Protein AF-A0A1W2BD93-F1 (afdb_monomer)

Structure (mmCIF, N/CA/C/O backbone):
data_AF-A0A1W2BD93-F1
#
_entry.id   AF-A0A1W2BD93-F1
#
loop_
_atom_site.group_PDB
_atom_site.id
_atom_site.type_symbol
_atom_site.label_atom_id
_atom_site.label_alt_id
_atom_site.label_comp_id
_atom_site.label_asym_id
_atom_site.label_entity_id
_atom_site.label_seq_id
_atom_site.pdbx_PDB_ins_code
_atom_site.Cartn_x
_atom_site.Cartn_y
_atom_site.Cartn_z
_atom_site.occupancy
_atom_site.B_iso_or_equiv
_atom_site.auth_seq_id
_atom_site.auth_comp_id
_atom_site.auth_asym_id
_atom_site.auth_atom_id
_atom_site.pdbx_PDB_model_num
ATOM 1 N N . ARG A 1 1 ? 16.466 -0.523 -10.581 1.00 71.81 1 ARG A N 1
ATOM 2 C CA . ARG A 1 1 ? 17.164 -1.780 -10.211 1.00 71.81 1 ARG A CA 1
ATOM 3 C C . ARG A 1 1 ? 16.528 -2.352 -8.944 1.00 71.81 1 ARG A C 1
ATOM 5 O O . ARG A 1 1 ? 16.145 -1.561 -8.094 1.00 71.81 1 ARG A O 1
ATOM 12 N N . ILE A 1 2 ? 16.358 -3.674 -8.842 1.00 77.56 2 ILE A N 1
ATOM 13 C CA . ILE A 1 2 ? 15.807 -4.332 -7.642 1.00 77.56 2 ILE A CA 1
ATOM 14 C C . ILE A 1 2 ? 16.959 -4.586 -6.668 1.00 77.56 2 ILE A C 1
ATOM 16 O O . ILE A 1 2 ? 18.008 -5.074 -7.083 1.00 77.56 2 ILE A O 1
ATOM 20 N N . SER A 1 3 ? 16.786 -4.218 -5.399 1.00 79.50 3 SER A N 1
ATOM 21 C CA . SER A 1 3 ? 17.788 -4.483 -4.364 1.00 79.50 3 SER A CA 1
ATOM 22 C C . SER A 1 3 ? 17.745 -5.954 -3.944 1.00 79.50 3 SER A C 1
ATOM 24 O O . SER A 1 3 ? 16.662 -6.507 -3.773 1.00 79.50 3 SER A O 1
ATOM 26 N N . LYS A 1 4 ? 18.914 -6.573 -3.733 1.00 81.12 4 LYS A N 1
ATOM 27 C CA . LYS A 1 4 ? 19.025 -7.916 -3.133 1.00 81.12 4 LYS A CA 1
ATOM 28 C C . LYS A 1 4 ? 18.897 -7.892 -1.600 1.00 81.12 4 LYS A C 1
ATOM 30 O O . LYS A 1 4 ? 18.843 -8.946 -0.980 1.00 81.12 4 LYS A O 1
ATOM 35 N N . LYS A 1 5 ? 18.848 -6.701 -0.989 1.00 82.62 5 LYS A N 1
ATOM 36 C CA . LYS A 1 5 ? 18.744 -6.529 0.467 1.00 82.62 5 LYS A CA 1
ATOM 37 C C . LYS A 1 5 ? 17.333 -6.873 0.979 1.00 82.62 5 LYS A C 1
ATOM 39 O O . LYS A 1 5 ? 16.338 -6.589 0.311 1.00 82.62 5 LYS A O 1
ATOM 44 N N . GLY A 1 6 ? 17.261 -7.438 2.186 1.00 82.12 6 GLY A N 1
ATOM 45 C CA . GLY A 1 6 ? 16.027 -7.854 2.871 1.00 82.12 6 GLY A CA 1
ATOM 46 C C . GLY A 1 6 ? 15.714 -9.349 2.726 1.00 82.12 6 GLY A C 1
ATOM 47 O O . GLY A 1 6 ? 16.293 -10.026 1.876 1.00 82.12 6 GLY A O 1
ATOM 48 N N . ASN A 1 7 ? 14.771 -9.851 3.525 1.00 89.56 7 ASN A N 1
ATOM 49 C CA . ASN A 1 7 ? 14.427 -11.275 3.585 1.00 89.56 7 ASN A CA 1
ATOM 50 C C . ASN A 1 7 ? 13.724 -11.758 2.296 1.00 89.56 7 ASN A C 1
ATOM 52 O O . ASN A 1 7 ? 12.697 -11.209 1.890 1.00 89.56 7 ASN A O 1
ATOM 56 N N . SER A 1 8 ? 14.285 -12.785 1.651 1.00 89.56 8 SER A N 1
ATOM 57 C CA . SER A 1 8 ? 13.742 -13.413 0.439 1.00 89.56 8 SER A CA 1
ATOM 58 C C . SER A 1 8 ? 12.399 -14.100 0.675 1.00 89.56 8 SER A C 1
ATOM 60 O O . SER A 1 8 ? 11.502 -13.944 -0.152 1.00 89.56 8 SER A O 1
ATOM 62 N N . HIS A 1 9 ? 12.237 -14.784 1.807 1.00 91.69 9 HIS A N 1
ATOM 63 C CA . HIS A 1 9 ? 11.017 -15.510 2.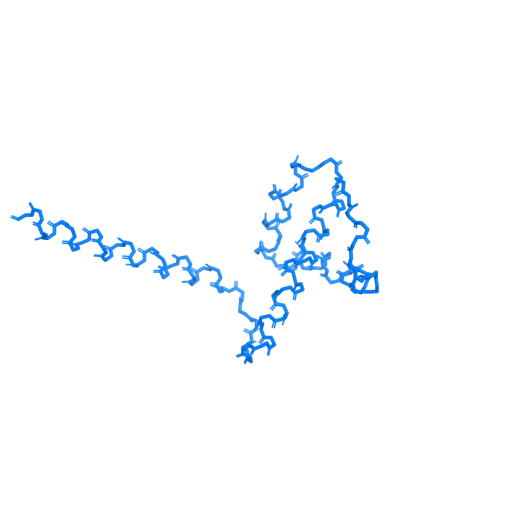161 1.00 91.69 9 HIS A CA 1
ATOM 64 C C . HIS A 1 9 ? 9.826 -14.559 2.288 1.00 91.69 9 HIS A C 1
ATOM 66 O O . HIS A 1 9 ? 8.772 -14.800 1.709 1.00 91.69 9 HIS A O 1
ATOM 72 N N . ILE A 1 10 ? 10.026 -13.411 2.943 1.00 91.19 10 ILE A N 1
ATOM 73 C CA . ILE A 1 10 ? 8.987 -12.380 3.088 1.00 91.19 10 ILE A CA 1
ATOM 74 C C . ILE A 1 10 ? 8.576 -11.822 1.718 1.00 91.19 10 ILE A C 1
ATOM 76 O O . ILE A 1 10 ? 7.389 -11.649 1.446 1.00 91.19 10 ILE A O 1
ATOM 80 N N . ARG A 1 11 ? 9.539 -11.571 0.819 1.00 90.31 11 ARG A N 1
ATOM 81 C CA . ARG A 1 11 ? 9.230 -11.091 -0.541 1.00 90.31 11 ARG A CA 1
ATOM 82 C C . ARG A 1 11 ? 8.447 -12.115 -1.362 1.00 90.31 11 ARG A C 1
ATOM 84 O O . ARG 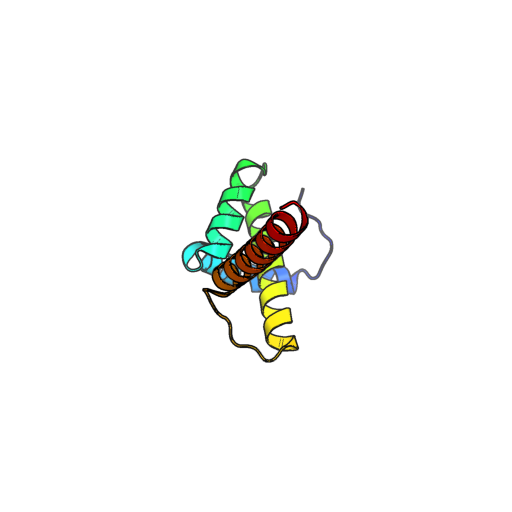A 1 11 ? 7.575 -11.708 -2.130 1.00 90.31 11 ARG A O 1
ATOM 91 N N . ALA A 1 12 ? 8.766 -13.401 -1.214 1.00 91.50 12 ALA A N 1
ATOM 92 C CA . ALA A 1 12 ? 8.050 -14.486 -1.877 1.00 91.50 12 ALA A CA 1
ATOM 93 C C . ALA A 1 12 ? 6.614 -14.596 -1.342 1.00 91.50 12 ALA A C 1
ATOM 95 O O . ALA A 1 12 ? 5.668 -14.536 -2.125 1.00 91.50 12 ALA A O 1
ATOM 96 N N . ALA A 1 13 ? 6.447 -14.626 -0.016 1.00 93.50 13 ALA A N 1
ATOM 97 C CA . ALA A 1 13 ? 5.140 -14.695 0.636 1.00 93.50 13 ALA A CA 1
ATOM 98 C C . ALA A 1 13 ? 4.230 -13.505 0.273 1.00 93.50 13 ALA A C 1
ATOM 100 O O . ALA A 1 13 ? 3.039 -13.680 0.036 1.00 93.50 13 ALA A O 1
ATOM 101 N N . LEU A 1 14 ? 4.788 -12.293 0.159 1.00 93.38 14 LEU A N 1
ATOM 102 C CA . LEU A 1 14 ? 4.036 -11.078 -0.187 1.00 93.38 14 LEU A CA 1
ATOM 103 C C . LEU A 1 14 ? 3.779 -10.894 -1.686 1.00 93.38 14 LEU A C 1
ATOM 105 O O . LEU A 1 14 ? 3.085 -9.948 -2.065 1.00 93.38 14 LEU A O 1
ATOM 109 N N . HIS A 1 15 ? 4.308 -11.754 -2.558 1.00 92.12 15 HIS A N 1
ATOM 110 C CA . HIS A 1 15 ? 4.099 -11.633 -4.000 1.00 92.12 15 HIS A CA 1
ATOM 111 C C . HIS A 1 15 ? 2.627 -11.748 -4.395 1.00 92.12 15 HIS A C 1
ATOM 113 O O . HIS A 1 15 ? 2.067 -10.780 -4.920 1.00 92.12 15 HIS A O 1
ATOM 119 N N 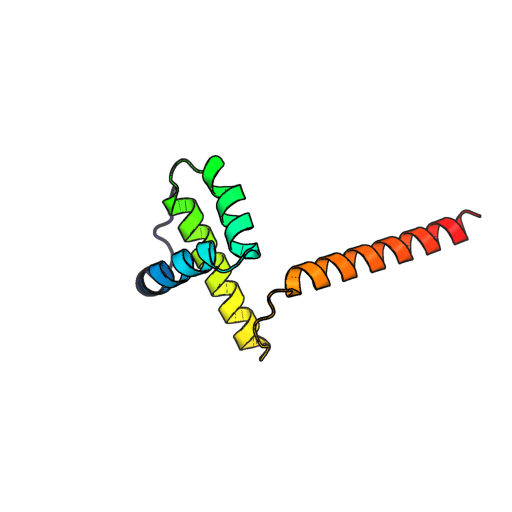. MET A 1 16 ? 1.981 -12.865 -4.064 1.00 93.25 16 MET A N 1
ATOM 120 C CA . MET A 1 16 ? 0.564 -13.076 -4.371 1.00 93.25 16 MET A CA 1
ATOM 121 C C . MET A 1 16 ? -0.353 -12.043 -3.689 1.00 93.25 16 MET A C 1
ATOM 123 O O . MET A 1 16 ? -1.131 -11.404 -4.404 1.00 93.25 16 MET A O 1
ATOM 127 N N . PRO A 1 17 ? -0.221 -11.757 -2.374 1.00 92.94 17 PRO A N 1
ATOM 128 C CA . PRO A 1 17 ? -1.012 -10.718 -1.715 1.00 92.94 17 PRO A CA 1
ATOM 129 C C . PRO A 1 17 ? -0.880 -9.352 -2.386 1.00 92.94 17 PRO A C 1
ATOM 131 O O . PRO A 1 17 ? -1.883 -8.684 -2.624 1.00 92.94 17 PRO A O 1
ATOM 134 N N . SER A 1 18 ? 0.338 -8.944 -2.766 1.00 92.44 18 SER A N 1
ATOM 135 C CA . SER A 1 18 ? 0.541 -7.653 -3.430 1.00 92.44 18 SER A CA 1
ATOM 136 C C . SER A 1 18 ? -0.188 -7.544 -4.770 1.00 92.44 18 SER A C 1
ATOM 138 O O . SER A 1 18 ? -0.753 -6.489 -5.060 1.00 92.44 18 SER A O 1
ATOM 140 N N . MET A 1 19 ? -0.236 -8.619 -5.564 1.00 92.50 19 MET A N 1
ATOM 141 C CA . MET A 1 19 ? -0.967 -8.625 -6.835 1.00 92.50 19 MET A CA 1
ATOM 142 C C . MET A 1 19 ? -2.476 -8.500 -6.613 1.00 92.50 19 MET A C 1
ATOM 144 O O . MET A 1 19 ? -3.133 -7.710 -7.294 1.00 92.50 19 MET A O 1
ATOM 148 N N . THR A 1 20 ? -3.016 -9.206 -5.620 1.00 93.81 20 THR A N 1
ATOM 149 C CA . THR A 1 20 ? -4.428 -9.094 -5.232 1.00 93.81 20 THR A CA 1
ATOM 150 C C . THR A 1 20 ? -4.756 -7.692 -4.718 1.00 93.81 20 THR A C 1
ATOM 152 O O . THR A 1 20 ? -5.742 -7.092 -5.144 1.00 93.81 20 THR A O 1
ATOM 155 N N . CYS A 1 21 ? -3.897 -7.103 -3.884 1.00 91.50 21 CYS A N 1
ATOM 156 C CA . CYS A 1 21 ? -4.083 -5.744 -3.379 1.00 91.50 21 CYS A CA 1
ATOM 157 C C . CYS A 1 21 ? -4.128 -4.694 -4.496 1.00 91.50 21 CYS A C 1
ATOM 159 O O . CYS A 1 21 ? -4.932 -3.771 -4.418 1.00 91.50 21 CYS A O 1
ATOM 161 N N . VAL A 1 22 ? -3.316 -4.824 -5.550 1.00 92.06 22 VAL A N 1
ATOM 162 C CA . VAL A 1 22 ? -3.369 -3.904 -6.705 1.00 92.06 22 VAL A CA 1
ATOM 163 C C . VAL A 1 22 ? -4.708 -3.994 -7.447 1.00 92.06 22 VAL A C 1
ATOM 165 O O . VAL A 1 22 ? -5.141 -3.011 -8.047 1.00 92.06 22 VAL A O 1
ATOM 168 N N . ARG A 1 23 ? -5.383 -5.148 -7.410 1.00 90.75 23 ARG A N 1
ATOM 169 C CA . ARG A 1 23 ? -6.692 -5.339 -8.050 1.00 90.75 23 ARG A CA 1
ATOM 170 C C . ARG A 1 23 ? -7.833 -4.809 -7.185 1.00 90.75 23 ARG A C 1
ATOM 172 O O . ARG A 1 23 ? -8.663 -4.062 -7.694 1.00 90.75 23 ARG A O 1
ATOM 179 N N . CYS A 1 24 ? -7.854 -5.180 -5.906 1.00 87.88 24 CYS A N 1
ATOM 180 C CA . CYS A 1 24 ? -8.998 -4.941 -5.024 1.00 87.88 24 CYS A CA 1
ATOM 181 C C . CYS A 1 24 ? -8.930 -3.602 -4.277 1.00 87.88 24 CYS A C 1
ATOM 183 O O . CYS A 1 24 ? -9.966 -3.036 -3.947 1.00 87.88 24 CYS A O 1
ATOM 185 N N . ASN A 1 25 ? -7.731 -3.084 -3.988 1.00 87.00 25 ASN A N 1
ATOM 186 C CA . ASN A 1 25 ? -7.565 -1.902 -3.147 1.00 87.00 25 ASN A CA 1
ATOM 187 C C . ASN A 1 25 ? -7.283 -0.645 -3.994 1.00 87.00 25 ASN A C 1
ATOM 189 O O . ASN A 1 25 ? -6.200 -0.544 -4.585 1.00 87.00 25 ASN A O 1
ATOM 193 N N . PRO A 1 26 ? -8.194 0.347 -4.029 1.00 85.94 26 PRO A N 1
ATOM 194 C CA . PRO A 1 26 ? -8.044 1.526 -4.883 1.00 85.94 26 PRO A CA 1
ATOM 195 C C . PRO A 1 26 ? -6.809 2.365 -4.523 1.00 85.94 26 PRO A C 1
ATOM 197 O O . PRO A 1 26 ? -6.121 2.865 -5.415 1.00 85.94 26 PRO A O 1
ATOM 200 N N . THR A 1 27 ? -6.454 2.447 -3.240 1.00 87.31 27 THR A N 1
ATOM 201 C CA . THR A 1 27 ? -5.296 3.209 -2.751 1.00 87.31 27 THR A CA 1
ATOM 202 C C . THR A 1 27 ? -3.978 2.608 -3.239 1.00 87.31 27 THR A C 1
AT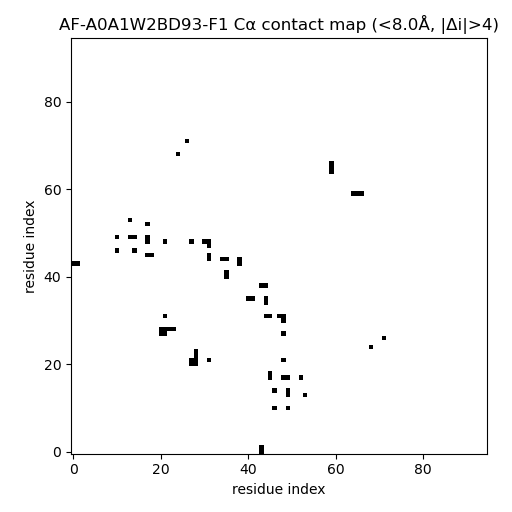OM 204 O O . THR A 1 27 ? -3.085 3.313 -3.726 1.00 87.31 27 THR A O 1
ATOM 207 N N . LEU A 1 28 ? -3.833 1.285 -3.124 1.00 88.69 28 LEU A N 1
ATOM 208 C CA . LEU A 1 28 ? -2.623 0.585 -3.566 1.00 88.69 28 LEU A CA 1
ATOM 209 C C . LEU A 1 28 ? -2.558 0.479 -5.094 1.00 88.69 28 LEU A C 1
ATOM 211 O O . LEU A 1 28 ? -1.467 0.588 -5.660 1.00 88.69 28 LEU A O 1
ATOM 215 N N . LYS A 1 29 ? -3.709 0.370 -5.766 1.00 90.62 29 LYS A N 1
ATOM 216 C CA . LYS A 1 29 ? -3.824 0.447 -7.227 1.00 90.62 29 LYS A CA 1
ATOM 217 C C . LYS A 1 29 ? -3.329 1.786 -7.762 1.00 90.62 29 LYS A C 1
ATOM 219 O O . LYS A 1 29 ? -2.498 1.815 -8.668 1.00 90.62 29 LYS A O 1
ATOM 224 N N . GLN A 1 30 ? -3.778 2.897 -7.177 1.00 90.88 30 GLN A N 1
ATOM 225 C CA . GLN A 1 30 ? -3.333 4.232 -7.577 1.00 90.88 30 GLN A CA 1
ATOM 226 C C . GLN A 1 30 ? -1.824 4.404 -7.359 1.00 90.88 30 GLN A C 1
ATOM 228 O O . GLN A 1 30 ? -1.124 4.933 -8.226 1.00 90.88 30 GLN A O 1
ATOM 233 N N . PHE A 1 31 ? -1.297 3.898 -6.238 1.00 90.25 31 PHE A N 1
ATOM 234 C CA . PHE A 1 31 ? 0.142 3.890 -5.981 1.00 90.25 31 PHE A CA 1
ATOM 235 C C . PHE A 1 31 ? 0.909 3.102 -7.054 1.00 90.25 31 PHE A C 1
ATOM 237 O O . PHE A 1 31 ? 1.868 3.625 -7.622 1.00 90.25 31 PHE A O 1
ATOM 244 N N . TYR A 1 32 ? 0.467 1.886 -7.381 1.00 91.38 32 TYR A N 1
ATOM 245 C CA . TYR A 1 32 ? 1.076 1.067 -8.429 1.00 91.38 32 TYR A CA 1
ATOM 246 C C . TYR A 1 32 ? 1.041 1.763 -9.795 1.00 91.38 32 TYR A C 1
ATOM 248 O O . TYR A 1 32 ? 2.080 1.881 -10.447 1.00 91.38 32 TYR A O 1
ATOM 256 N N . ASN A 1 33 ? -0.116 2.296 -10.194 1.00 91.69 33 ASN A N 1
ATOM 257 C CA . ASN A 1 33 ? -0.301 2.975 -11.478 1.00 91.69 33 ASN A CA 1
ATOM 258 C C . ASN A 1 33 ? 0.576 4.222 -11.612 1.00 91.69 33 ASN A C 1
ATOM 260 O O . ASN A 1 33 ? 1.112 4.471 -12.685 1.00 91.69 33 ASN A O 1
ATOM 264 N N . ARG A 1 34 ? 0.796 4.966 -10.523 1.00 91.06 34 ARG A N 1
ATOM 265 C CA . ARG A 1 34 ? 1.719 6.111 -10.508 1.00 91.06 34 ARG A CA 1
ATOM 266 C C . ARG A 1 34 ? 3.180 5.693 -10.694 1.00 91.06 34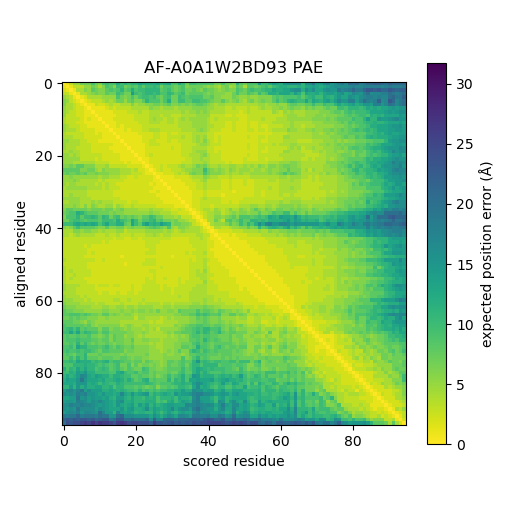 ARG A C 1
ATOM 268 O O . ARG A 1 34 ? 3.973 6.449 -11.254 1.00 91.06 34 ARG A O 1
ATOM 275 N N . LEU A 1 35 ? 3.561 4.517 -10.192 1.00 88.56 35 LEU A N 1
ATOM 276 C CA . LEU A 1 35 ? 4.935 4.016 -10.269 1.00 88.56 35 LEU A CA 1
ATOM 277 C C . LEU A 1 35 ? 5.228 3.263 -11.571 1.00 88.56 35 LEU A C 1
ATOM 279 O O . LEU A 1 35 ? 6.359 3.338 -12.047 1.00 88.56 35 LEU A O 1
ATOM 283 N N . LYS A 1 36 ? 4.241 2.567 -12.146 1.00 87.12 36 LYS A N 1
ATOM 284 C CA . LYS A 1 36 ? 4.379 1.769 -13.374 1.00 87.12 36 LYS A CA 1
ATOM 285 C C . LYS A 1 36 ? 5.054 2.529 -14.533 1.00 87.12 36 LYS A C 1
ATOM 287 O O . LYS A 1 36 ? 6.035 1.994 -15.038 1.00 87.12 36 LYS A O 1
ATOM 292 N N . PRO A 1 37 ? 4.639 3.755 -14.921 1.00 87.12 37 PRO A N 1
ATOM 293 C CA . PRO A 1 37 ? 5.257 4.468 -16.045 1.00 87.12 37 PRO A CA 1
ATOM 294 C C . PRO A 1 37 ? 6.664 4.987 -15.721 1.00 87.12 37 PRO A C 1
ATOM 296 O O . PRO A 1 37 ? 7.496 5.126 -16.605 1.00 87.12 37 PRO A O 1
ATOM 299 N N . LYS A 1 38 ? 6.967 5.241 -14.441 1.00 82.25 38 LYS A N 1
ATOM 300 C CA . LYS A 1 38 ? 8.266 5.777 -13.999 1.00 82.25 38 LYS A CA 1
ATOM 301 C C . LYS A 1 38 ? 9.353 4.708 -13.863 1.00 82.25 38 LYS A C 1
ATOM 303 O O . LYS A 1 38 ? 10.490 5.033 -13.519 1.00 82.25 38 LYS A O 1
ATOM 308 N N . LYS A 1 39 ? 9.024 3.422 -14.014 1.00 79.81 39 LYS A N 1
ATOM 309 C CA . LYS A 1 39 ? 9.960 2.315 -13.789 1.00 79.81 39 LYS A CA 1
ATOM 310 C C . LYS A 1 39 ? 10.132 1.503 -15.064 1.00 79.81 39 LYS A C 1
ATOM 312 O O . LYS A 1 39 ? 9.166 1.035 -15.639 1.00 79.81 39 LYS A O 1
ATOM 317 N N . ALA A 1 40 ? 11.388 1.212 -15.398 1.00 74.12 40 ALA A N 1
ATOM 318 C CA . ALA A 1 40 ? 11.744 0.378 -16.547 1.00 74.12 40 ALA A CA 1
ATOM 319 C C . ALA A 1 40 ? 11.170 -1.053 -16.492 1.00 74.12 40 ALA A C 1
ATOM 321 O O . ALA A 1 40 ? 11.076 -1.716 -17.515 1.00 74.12 40 ALA A O 1
ATOM 322 N N . LYS A 1 41 ? 10.822 -1.564 -15.300 1.00 84.31 41 LYS A N 1
ATOM 323 C CA . LYS A 1 41 ? 10.245 -2.905 -15.129 1.00 84.31 41 LYS A CA 1
ATOM 324 C C . LYS A 1 41 ? 9.006 -2.843 -14.230 1.00 84.31 41 LYS A C 1
ATOM 326 O O . LYS A 1 41 ? 9.129 -2.343 -13.105 1.00 84.31 41 LYS A O 1
ATOM 331 N N . PRO A 1 42 ? 7.861 -3.422 -14.637 1.00 82.69 42 PRO A N 1
ATOM 332 C CA . PRO A 1 42 ? 6.628 -3.416 -13.841 1.00 82.69 42 PRO A CA 1
ATOM 333 C C . PRO A 1 42 ? 6.789 -4.152 -12.503 1.00 82.69 42 PRO A C 1
ATOM 335 O O . PRO A 1 42 ? 6.171 -3.782 -11.506 1.00 82.69 42 PRO A O 1
ATOM 338 N N . LEU A 1 43 ? 7.698 -5.130 -12.444 1.00 87.31 43 LEU A N 1
ATOM 339 C CA . LEU A 1 43 ? 8.034 -5.856 -11.219 1.00 87.31 43 LEU A CA 1
ATOM 340 C C . LEU A 1 43 ? 8.587 -4.934 -10.117 1.00 87.31 43 LEU A C 1
ATOM 342 O O . LEU A 1 43 ? 8.340 -5.151 -8.936 1.00 87.31 43 LEU A O 1
ATOM 346 N N . VAL A 1 44 ? 9.306 -3.867 -10.485 1.00 89.69 44 VAL A N 1
ATOM 347 C CA . VAL A 1 44 ? 9.849 -2.898 -9.516 1.00 89.69 44 VAL A CA 1
ATOM 348 C C . VAL A 1 44 ? 8.720 -2.121 -8.841 1.00 89.69 44 VAL A C 1
ATOM 350 O O . VAL A 1 44 ? 8.797 -1.844 -7.645 1.00 89.69 44 VAL A O 1
ATOM 353 N N . ALA A 1 45 ? 7.664 -1.789 -9.588 1.00 90.69 45 ALA A N 1
ATOM 354 C CA . ALA A 1 45 ? 6.476 -1.156 -9.026 1.00 90.69 45 ALA A CA 1
ATOM 355 C C . ALA A 1 45 ? 5.726 -2.120 -8.092 1.00 90.69 45 ALA A C 1
ATOM 357 O O . ALA A 1 45 ? 5.282 -1.702 -7.025 1.00 90.69 45 ALA A O 1
ATOM 358 N N . LEU A 1 46 ? 5.661 -3.413 -8.429 1.00 91.25 46 LEU A N 1
ATOM 359 C CA . LEU A 1 46 ? 5.039 -4.421 -7.567 1.00 91.25 46 LEU A CA 1
ATOM 360 C C . LEU A 1 46 ? 5.804 -4.599 -6.245 1.00 91.25 46 LEU A C 1
ATOM 362 O O . LEU A 1 46 ? 5.197 -4.599 -5.180 1.00 91.25 46 LEU A O 1
ATOM 366 N N . ILE A 1 47 ? 7.138 -4.646 -6.283 1.00 91.25 47 ILE A N 1
ATOM 367 C CA . ILE A 1 47 ? 7.972 -4.716 -5.068 1.00 91.25 47 ILE A CA 1
ATOM 368 C C . ILE A 1 47 ? 7.783 -3.469 -4.187 1.00 91.25 47 ILE A C 1
ATOM 370 O O . ILE A 1 47 ? 7.787 -3.557 -2.959 1.00 91.25 47 ILE A O 1
ATOM 374 N N . ALA A 1 48 ? 7.566 -2.297 -4.790 1.00 91.31 48 ALA A N 1
ATOM 375 C CA . ALA A 1 48 ? 7.224 -1.100 -4.027 1.00 91.31 48 ALA A CA 1
ATOM 376 C C . ALA A 1 48 ? 5.861 -1.239 -3.320 1.00 91.31 48 ALA A C 1
ATOM 378 O O . ALA A 1 48 ? 5.729 -0.810 -2.172 1.00 91.31 48 ALA A O 1
ATOM 379 N N . VAL A 1 49 ? 4.872 -1.873 -3.963 1.00 93.06 49 VAL A N 1
ATOM 380 C CA . VAL A 1 49 ? 3.581 -2.201 -3.333 1.00 93.06 49 VAL A CA 1
ATOM 381 C C . VAL A 1 49 ? 3.767 -3.206 -2.197 1.00 93.06 49 VAL A C 1
ATOM 383 O O . VAL A 1 49 ? 3.221 -2.977 -1.123 1.00 93.06 49 VAL A O 1
ATOM 386 N N . GLN A 1 50 ? 4.578 -4.256 -2.378 1.00 93.00 50 GLN A N 1
ATOM 387 C CA . GLN A 1 50 ? 4.886 -5.229 -1.318 1.00 93.00 50 GLN A CA 1
ATOM 388 C C . GLN A 1 50 ? 5.409 -4.544 -0.055 1.00 93.00 50 GLN A C 1
ATOM 390 O O . GLN A 1 50 ? 4.928 -4.812 1.043 1.00 93.00 50 GLN A O 1
ATOM 395 N N . ARG A 1 51 ? 6.366 -3.618 -0.204 1.00 93.00 51 ARG A N 1
ATOM 396 C CA . ARG A 1 51 ? 6.905 -2.862 0.932 1.00 93.00 51 ARG A CA 1
ATOM 397 C C . ARG A 1 51 ? 5.830 -2.012 1.607 1.00 93.00 51 ARG A C 1
ATOM 399 O O . ARG A 1 51 ? 5.776 -1.986 2.832 1.00 93.00 51 ARG A O 1
ATOM 406 N N . LYS A 1 52 ? 4.983 -1.329 0.831 1.00 92.25 52 LYS A N 1
ATOM 407 C CA . LYS A 1 52 ? 3.888 -0.517 1.381 1.00 92.25 52 LYS A CA 1
ATOM 408 C C . LYS A 1 52 ? 2.867 -1.380 2.134 1.00 92.25 52 LYS A C 1
ATOM 410 O O . LYS A 1 52 ? 2.415 -0.979 3.199 1.00 92.25 52 LYS A O 1
ATOM 415 N N . LEU A 1 53 ? 2.556 -2.563 1.608 1.00 92.62 53 LEU A N 1
ATOM 416 C CA . LEU A 1 53 ? 1.648 -3.525 2.227 1.00 92.62 53 LEU A CA 1
ATOM 417 C C . LEU A 1 53 ? 2.210 -4.086 3.540 1.00 92.62 53 LEU A C 1
ATOM 419 O O . LEU A 1 53 ? 1.498 -4.122 4.534 1.00 92.62 53 LEU A O 1
ATOM 423 N N . LEU A 1 54 ? 3.493 -4.456 3.563 1.00 93.44 54 LEU A N 1
ATOM 424 C CA . LEU A 1 54 ? 4.155 -4.944 4.775 1.00 93.44 54 LEU A CA 1
ATOM 425 C C . LEU A 1 54 ? 4.134 -3.898 5.895 1.00 93.44 54 LEU A C 1
ATOM 427 O O . LEU A 1 54 ? 3.841 -4.225 7.039 1.00 93.44 54 LEU A O 1
ATOM 431 N N . ILE A 1 55 ? 4.426 -2.638 5.560 1.00 93.50 55 ILE A N 1
ATOM 432 C CA . ILE A 1 55 ? 4.382 -1.540 6.532 1.00 93.50 55 ILE A CA 1
ATOM 433 C C . ILE A 1 55 ? 2.956 -1.358 7.055 1.00 93.50 55 ILE A C 1
ATOM 435 O O . ILE A 1 55 ? 2.784 -1.243 8.259 1.00 93.50 55 ILE A O 1
ATOM 439 N N . LEU A 1 56 ? 1.949 -1.390 6.177 1.00 91.62 56 LEU A N 1
ATOM 440 C CA . LEU A 1 56 ? 0.544 -1.282 6.573 1.00 91.62 56 LEU A CA 1
ATOM 441 C C . LEU A 1 56 ? 0.141 -2.387 7.561 1.00 91.62 56 LEU A C 1
ATOM 443 O O . LEU A 1 56 ? -0.459 -2.099 8.591 1.00 91.62 56 LEU A O 1
ATOM 447 N N . MET A 1 57 ? 0.491 -3.640 7.268 1.00 92.12 57 MET A N 1
ATOM 448 C CA . MET A 1 57 ? 0.225 -4.766 8.169 1.00 92.12 57 MET A CA 1
ATOM 449 C C . MET A 1 57 ? 0.897 -4.559 9.528 1.00 92.12 57 MET A C 1
ATOM 451 O O . MET A 1 57 ? 0.261 -4.730 10.562 1.00 92.12 57 MET A O 1
ATOM 455 N N . PHE A 1 58 ? 2.163 -4.136 9.523 1.00 94.31 58 PHE A N 1
ATOM 456 C CA . PHE A 1 58 ? 2.918 -3.880 10.746 1.00 94.31 58 PHE A CA 1
ATOM 457 C C . PHE A 1 58 ? 2.317 -2.743 11.581 1.00 94.31 58 PHE A C 1
ATOM 459 O O . PHE A 1 58 ? 2.215 -2.880 12.795 1.00 94.31 58 PHE A O 1
ATOM 466 N N . THR A 1 59 ? 1.891 -1.641 10.957 1.00 93.88 59 THR A N 1
ATOM 467 C CA . THR A 1 59 ? 1.289 -0.510 11.680 1.00 93.88 59 THR A CA 1
ATOM 468 C C . THR A 1 59 ? -0.056 -0.870 12.295 1.00 93.88 59 THR A C 1
ATOM 470 O O . THR A 1 59 ? -0.304 -0.505 13.436 1.00 93.88 59 THR A O 1
ATOM 473 N N . LEU A 1 60 ? -0.898 -1.612 11.567 1.00 93.62 60 LEU A N 1
ATOM 474 C CA . LEU A 1 60 ? -2.191 -2.067 12.086 1.00 93.62 60 LEU A CA 1
ATOM 475 C C . LEU A 1 60 ? -2.002 -3.016 13.266 1.00 93.62 60 LEU A C 1
ATOM 477 O O . LEU A 1 60 ? -2.637 -2.850 14.298 1.00 93.62 60 LEU A O 1
ATOM 481 N N . TRP A 1 61 ? -1.070 -3.963 13.130 1.00 94.75 61 TRP A N 1
ATOM 482 C CA . TRP A 1 61 ? -0.725 -4.880 14.209 1.00 94.75 61 TRP A CA 1
ATOM 483 C C . TRP A 1 61 ? -0.179 -4.146 15.436 1.00 94.75 61 TRP A C 1
ATOM 485 O O . TRP A 1 61 ? -0.579 -4.443 16.554 1.00 94.75 61 TRP A O 1
ATOM 495 N N . LYS A 1 62 ? 0.703 -3.159 15.239 1.00 96.19 62 LYS A N 1
ATOM 496 C CA . LYS A 1 62 ? 1.321 -2.418 16.344 1.00 96.19 62 LYS A CA 1
ATOM 497 C C . LYS A 1 62 ? 0.336 -1.523 17.101 1.00 96.19 62 LYS A C 1
ATOM 499 O O . LYS A 1 62 ? 0.527 -1.322 18.296 1.00 96.19 62 LYS A O 1
ATOM 504 N N . ASN A 1 63 ? -0.659 -0.980 16.405 1.00 93.38 63 ASN A N 1
ATOM 505 C CA . ASN A 1 63 ? -1.661 -0.084 16.978 1.00 93.38 63 ASN A CA 1
ATOM 506 C C . ASN A 1 63 ? -2.941 -0.815 17.418 1.00 93.38 63 ASN A C 1
ATOM 508 O O . ASN A 1 63 ? -3.845 -0.160 17.919 1.00 93.38 63 ASN A O 1
ATOM 512 N N . GLU A 1 64 ? -3.031 -2.134 17.204 1.00 93.44 64 GLU A N 1
ATOM 513 C CA . GLU A 1 64 ? -4.243 -2.937 17.441 1.00 93.44 64 GLU A CA 1
ATOM 514 C C . GLU A 1 64 ? -5.482 -2.395 16.699 1.00 93.44 64 GLU A C 1
ATOM 516 O O . GLU A 1 64 ? -6.619 -2.483 17.158 1.00 93.44 64 GLU A O 1
ATOM 521 N N . GLU A 1 65 ? -5.264 -1.839 15.505 1.00 91.62 65 GLU A N 1
ATOM 522 C CA . GLU A 1 65 ? -6.307 -1.222 14.686 1.00 91.62 65 GLU A CA 1
ATOM 523 C C . GLU A 1 65 ? -6.720 -2.127 13.520 1.00 91.62 65 GLU A C 1
ATOM 525 O O . GLU A 1 65 ? -5.908 -2.807 12.887 1.00 91.62 65 GLU A O 1
ATOM 530 N N . VAL A 1 66 ? -8.007 -2.088 13.171 1.00 91.00 66 VAL A N 1
ATOM 531 C CA . VAL A 1 66 ? -8.539 -2.803 12.005 1.00 91.00 66 VAL A CA 1
ATOM 532 C C . VAL A 1 66 ? -8.295 -1.995 10.730 1.00 91.00 66 VAL A C 1
ATOM 534 O O . VAL A 1 66 ? -8.387 -0.766 10.715 1.00 91.00 66 VAL A O 1
ATOM 537 N N . TYR A 1 67 ? -8.013 -2.691 9.623 1.00 88.56 67 TYR A N 1
ATOM 538 C CA . TYR A 1 67 ? -7.838 -2.042 8.327 1.00 88.56 67 TYR A CA 1
ATOM 539 C C . TYR A 1 67 ? -9.083 -1.238 7.924 1.00 88.56 67 TYR A C 1
ATOM 541 O O . TYR A 1 67 ? -10.180 -1.780 7.812 1.00 88.56 67 TYR A O 1
ATOM 549 N N . ASN A 1 68 ? -8.888 0.049 7.626 1.00 88.75 68 ASN A N 1
ATOM 550 C CA . ASN A 1 68 ? -9.932 0.940 7.132 1.00 88.75 68 ASN A CA 1
ATOM 551 C C . ASN A 1 68 ? -9.589 1.436 5.716 1.00 88.75 68 ASN A C 1
ATOM 553 O O . ASN A 1 68 ? -8.569 2.098 5.506 1.00 88.75 68 ASN A O 1
ATOM 557 N N . SER A 1 69 ? -10.453 1.153 4.738 1.00 84.94 69 SER A N 1
ATOM 558 C CA . SER A 1 69 ? -10.275 1.570 3.338 1.00 84.94 69 SER A CA 1
ATOM 559 C C . SER A 1 69 ? -10.322 3.084 3.132 1.00 84.94 69 SER A C 1
ATOM 561 O O . SER A 1 69 ? -9.670 3.600 2.224 1.00 84.94 69 SER A O 1
ATOM 563 N N . ASP A 1 70 ? -11.050 3.805 3.982 1.00 86.19 70 ASP A N 1
ATOM 564 C CA . ASP A 1 70 ? -11.224 5.257 3.905 1.00 86.19 70 ASP A CA 1
ATOM 565 C C . ASP A 1 70 ? -10.222 6.028 4.770 1.00 86.19 70 ASP A C 1
ATOM 567 O O . ASP A 1 70 ? -10.293 7.255 4.848 1.00 86.19 70 ASP A O 1
ATOM 571 N N . PHE A 1 71 ? -9.253 5.343 5.386 1.00 86.81 71 PHE A N 1
ATOM 572 C CA . PHE A 1 71 ? -8.241 5.965 6.242 1.00 86.81 71 PHE A CA 1
ATOM 573 C C . PHE A 1 71 ? -7.519 7.135 5.555 1.00 86.81 71 PHE A C 1
ATOM 575 O O . PHE A 1 71 ? -7.387 8.214 6.129 1.00 86.81 71 PHE A O 1
ATOM 582 N N . GLU A 1 72 ? -7.116 6.963 4.294 1.00 83.06 72 GLU A N 1
ATOM 583 C CA . GLU A 1 72 ? -6.428 8.015 3.531 1.00 83.06 72 GLU A CA 1
ATOM 584 C C . GLU A 1 72 ? -7.341 9.214 3.234 1.00 83.06 72 GLU A C 1
ATOM 586 O O . GLU A 1 72 ? -6.892 10.359 3.281 1.00 83.06 72 GLU A O 1
ATOM 591 N N . LYS A 1 73 ? -8.639 8.979 2.987 1.00 84.19 73 LYS A N 1
ATOM 592 C CA . LYS A 1 73 ? -9.615 10.062 2.779 1.00 84.19 73 LYS A CA 1
ATOM 593 C C . LYS A 1 73 ? -9.814 10.859 4.064 1.00 84.19 73 LYS A C 1
ATOM 595 O O . LYS A 1 73 ? -9.746 12.084 4.034 1.00 84.19 73 LYS A O 1
ATOM 600 N N . LYS A 1 74 ? -9.984 10.166 5.195 1.00 86.81 74 LYS A N 1
ATOM 601 C CA . LYS A 1 74 ? -10.118 10.783 6.524 1.00 86.81 74 LYS A CA 1
ATOM 602 C C . LYS A 1 74 ? -8.874 11.589 6.895 1.00 86.81 74 LYS A C 1
ATOM 604 O O . LYS A 1 74 ? -8.983 12.703 7.402 1.00 86.81 74 LYS A O 1
ATOM 609 N N . LYS A 1 75 ? -7.686 11.062 6.585 1.00 86.62 75 LYS A N 1
ATOM 610 C CA . LYS A 1 75 ? -6.414 11.762 6.788 1.00 86.62 75 LYS A CA 1
ATOM 611 C C . LYS A 1 75 ? -6.338 13.054 5.970 1.00 86.62 75 LYS A C 1
ATOM 613 O O . LYS A 1 75 ? -5.965 14.090 6.517 1.00 86.62 75 LYS A O 1
ATOM 618 N N . GLN A 1 76 ? -6.717 13.006 4.691 1.00 85.06 76 GLN A N 1
ATOM 619 C CA . GLN A 1 76 ? -6.729 14.189 3.828 1.00 85.06 76 GLN A CA 1
ATOM 620 C C . GLN A 1 76 ? -7.748 15.233 4.303 1.00 85.06 76 GLN A C 1
ATOM 622 O O . GLN A 1 76 ? -7.434 16.419 4.342 1.00 85.06 76 GLN A O 1
ATOM 627 N N . GLN A 1 77 ? -8.943 14.797 4.706 1.00 84.31 77 GLN A N 1
ATOM 628 C CA . GLN A 1 77 ? -9.976 15.674 5.262 1.00 84.31 77 GLN A CA 1
ATOM 629 C C . GLN A 1 77 ? -9.475 16.397 6.511 1.00 84.31 77 GLN A C 1
ATOM 631 O O . GLN A 1 77 ? -9.564 17.619 6.566 1.00 84.31 77 GLN A O 1
ATOM 636 N N . LYS A 1 78 ? -8.864 15.669 7.455 1.00 87.12 78 LYS A N 1
ATOM 637 C CA . LYS A 1 78 ? -8.283 16.258 8.667 1.00 87.12 78 LYS A CA 1
ATOM 638 C C . LYS A 1 78 ? -7.234 17.324 8.333 1.00 87.12 78 LYS A C 1
ATOM 640 O O . LYS A 1 78 ? -7.261 18.410 8.896 1.00 87.12 78 LYS A O 1
ATOM 645 N N . HIS A 1 79 ? -6.329 17.048 7.396 1.00 84.62 79 HIS A N 1
ATOM 646 C CA . HIS A 1 79 ? -5.327 18.035 6.985 1.00 84.62 79 HIS A CA 1
ATOM 647 C C . HIS A 1 79 ? -5.971 19.293 6.380 1.00 84.62 79 HIS A C 1
ATOM 649 O O . HIS A 1 79 ? -5.596 20.410 6.726 1.00 84.62 79 HIS A O 1
ATOM 655 N N . ASN A 1 80 ? -6.972 19.121 5.512 1.00 85.31 80 ASN A N 1
ATOM 656 C CA . ASN A 1 80 ? -7.677 20.240 4.891 1.00 85.31 80 ASN A CA 1
ATOM 657 C C . ASN A 1 80 ? -8.456 21.075 5.923 1.00 85.31 80 ASN A C 1
ATOM 659 O O . ASN A 1 80 ? -8.493 22.296 5.796 1.00 85.31 80 ASN A O 1
ATOM 663 N N . THR A 1 81 ? -9.047 20.450 6.950 1.00 86.50 81 THR A N 1
ATOM 664 C CA . THR A 1 81 ? -9.750 21.178 8.020 1.00 86.50 81 THR A CA 1
ATOM 665 C C . THR A 1 81 ? -8.794 21.983 8.891 1.00 86.50 81 THR A C 1
ATOM 667 O O . THR A 1 81 ? -9.116 23.121 9.217 1.00 86.50 81 THR A O 1
ATOM 670 N N . LEU A 1 82 ? -7.614 21.436 9.221 1.00 85.88 82 LEU A N 1
ATOM 671 C CA . LEU A 1 82 ? -6.589 22.185 9.958 1.00 85.88 82 LEU A CA 1
ATOM 672 C C . LEU A 1 82 ? -6.114 23.395 9.141 1.00 85.88 82 LEU A C 1
ATOM 674 O O . LEU A 1 82 ? -6.154 24.516 9.630 1.00 85.88 82 LEU A O 1
ATOM 678 N N . ALA A 1 83 ? -5.792 23.192 7.860 1.00 86.12 83 ALA A N 1
ATOM 679 C CA . ALA A 1 83 ? -5.378 24.287 6.984 1.00 86.12 83 ALA A CA 1
ATOM 680 C C . ALA A 1 83 ? -6.468 25.366 6.821 1.00 86.12 83 ALA A C 1
ATOM 682 O O . ALA A 1 83 ? -6.165 26.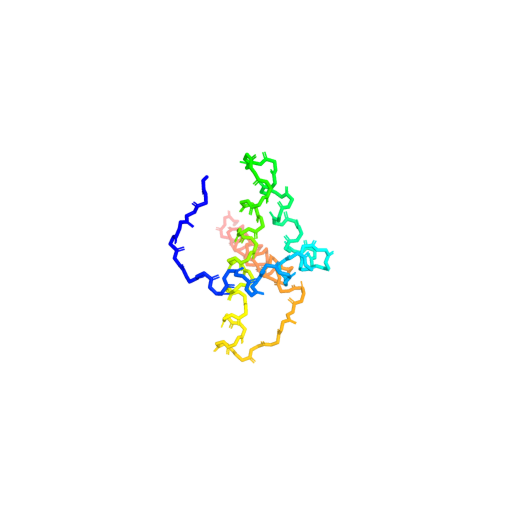555 6.770 1.00 86.12 83 ALA A O 1
ATOM 683 N N . ALA A 1 84 ? -7.748 24.986 6.743 1.00 86.06 84 ALA A N 1
ATOM 684 C CA . ALA A 1 84 ? -8.851 25.946 6.685 1.00 86.06 84 ALA A CA 1
ATOM 685 C C . ALA A 1 84 ? -8.996 26.751 7.990 1.00 86.06 84 ALA A C 1
ATOM 687 O O . ALA A 1 84 ? -9.312 27.941 7.944 1.00 86.06 84 ALA A O 1
ATOM 688 N N . GLN A 1 85 ? -8.743 26.120 9.140 1.00 84.56 85 GLN A N 1
ATOM 689 C CA . GLN A 1 85 ? -8.759 26.780 10.443 1.00 84.56 85 GLN A CA 1
ATOM 690 C C . GLN A 1 85 ? -7.618 27.797 10.571 1.00 84.56 85 GLN A C 1
ATOM 692 O O . GLN A 1 85 ? -7.879 28.939 10.948 1.00 84.56 85 GLN A O 1
ATOM 697 N N . ASP A 1 86 ? -6.399 27.430 10.173 1.00 86.69 86 ASP A N 1
ATOM 698 C CA . ASP A 1 86 ? -5.235 28.326 10.206 1.00 86.69 86 ASP A CA 1
ATOM 699 C C . ASP A 1 86 ? -5.446 29.560 9.315 1.00 86.69 86 ASP A C 1
ATOM 701 O O . ASP 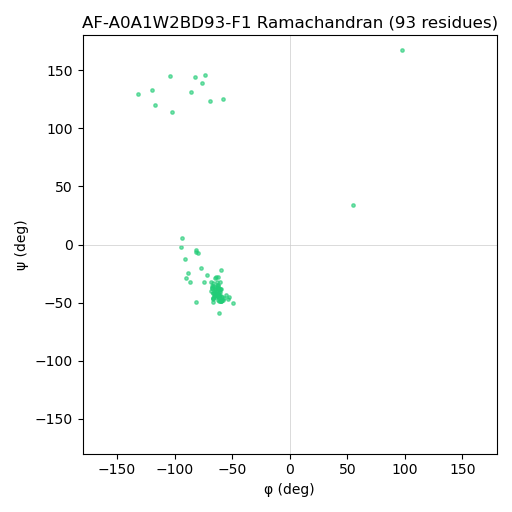A 1 86 ? -5.235 30.692 9.748 1.00 86.69 86 ASP A O 1
ATOM 705 N N . ASN A 1 87 ? -5.965 29.368 8.096 1.00 85.50 87 ASN A N 1
ATOM 706 C CA . ASN A 1 87 ? -6.286 30.476 7.189 1.00 85.50 87 ASN A CA 1
ATOM 707 C C . ASN A 1 87 ? -7.364 31.411 7.762 1.00 85.50 87 ASN A C 1
ATOM 709 O O . ASN A 1 87 ? -7.283 32.627 7.593 1.00 85.50 87 ASN A O 1
ATOM 713 N N . LYS A 1 88 ? -8.370 30.867 8.462 1.00 86.38 88 LYS A N 1
ATOM 714 C CA . LYS A 1 88 ? -9.409 31.675 9.116 1.00 86.38 88 LYS A CA 1
ATOM 715 C C . LYS A 1 88 ? -8.828 32.541 10.238 1.00 86.38 88 LYS A C 1
ATOM 717 O O . LYS A 1 88 ? -9.194 33.708 10.337 1.00 86.38 88 LYS A O 1
ATOM 722 N N . LEU A 1 89 ? -7.918 31.990 11.044 1.00 87.00 89 LEU A N 1
ATOM 723 C CA . LEU A 1 89 ? -7.234 32.727 12.112 1.00 87.00 89 LEU A CA 1
ATOM 724 C C . LEU A 1 89 ? -6.346 33.844 11.552 1.00 87.00 89 LEU A C 1
ATOM 726 O O . LEU A 1 89 ? -6.388 34.960 12.061 1.00 87.00 89 LEU A O 1
ATOM 730 N N . ILE A 1 90 ? -5.599 33.571 10.477 1.00 84.69 90 ILE A N 1
ATOM 731 C CA . ILE A 1 90 ? -4.765 34.576 9.800 1.00 84.69 90 ILE A CA 1
ATOM 732 C C . ILE A 1 90 ? -5.627 35.731 9.278 1.00 84.69 90 ILE A C 1
ATOM 734 O O . ILE A 1 90 ? -5.331 36.889 9.557 1.00 84.69 90 ILE A O 1
ATOM 738 N N . ASN A 1 91 ? -6.728 35.433 8.583 1.00 80.12 91 ASN A N 1
ATOM 739 C CA . ASN A 1 91 ? -7.616 36.469 8.047 1.00 80.12 91 ASN A CA 1
ATOM 740 C C . ASN A 1 91 ? -8.262 37.329 9.146 1.00 80.12 91 ASN A C 1
ATOM 742 O O . ASN A 1 91 ? -8.492 38.516 8.936 1.00 80.12 91 ASN A O 1
ATOM 746 N N . GLN A 1 92 ? -8.528 36.743 10.317 1.00 76.69 92 GLN A N 1
ATOM 747 C CA . GLN A 1 92 ? -9.081 37.453 11.471 1.00 76.69 92 GLN A CA 1
ATOM 748 C C . GLN A 1 92 ? -8.044 38.305 12.226 1.00 76.69 92 GLN A C 1
ATOM 750 O O . GLN A 1 92 ? -8.438 39.212 12.944 1.00 76.69 92 GLN A O 1
ATOM 755 N N . LEU A 1 93 ? -6.743 38.030 12.072 1.00 73.25 93 LEU A N 1
ATOM 756 C CA . LEU A 1 93 ? -5.648 38.837 12.635 1.00 73.25 93 LEU A CA 1
ATOM 757 C C . LEU A 1 93 ? -5.203 39.984 11.714 1.00 73.25 93 LEU A C 1
ATOM 759 O O . LEU A 1 93 ? -4.595 40.940 12.182 1.00 73.25 93 LEU A O 1
ATOM 763 N N . VAL A 1 94 ? -5.435 39.848 10.405 1.00 78.75 94 VAL A N 1
ATOM 764 C CA . VAL A 1 94 ? -5.057 40.834 9.375 1.00 78.75 94 VAL A CA 1
ATOM 765 C C . VAL A 1 94 ? -6.179 41.854 9.106 1.00 78.75 94 VAL A C 1
ATOM 767 O O . VAL A 1 94 ? -5.927 42.872 8.463 1.00 78.75 94 VAL A O 1
ATOM 770 N N . SER A 1 95 ? -7.394 41.597 9.604 1.00 58.34 95 SER A N 1
ATOM 771 C CA . SER A 1 95 ? -8.506 42.565 9.646 1.00 58.34 95 SER A CA 1
ATOM 772 C C . SER A 1 95 ? -8.490 43.350 10.951 1.00 58.34 95 SER A C 1
ATOM 774 O O . SER A 1 95 ? -8.841 44.547 10.907 1.00 58.34 95 SER A O 1
#

Foldseek 3Di:
DDDPDDDPVLLVVLQVVLVVCLVPQPVLVVQLVVCCVVDPDSVVSSVVSSVVVVVVVVVCVVVVHDDDSCVVVVVVVVVVVVVVVVVVVVVVVVD

Organism: NCBI:txid504486

pLDDT: mean 87.71, std 5.89, range [58.34, 96.19]

Mean predicted aligned error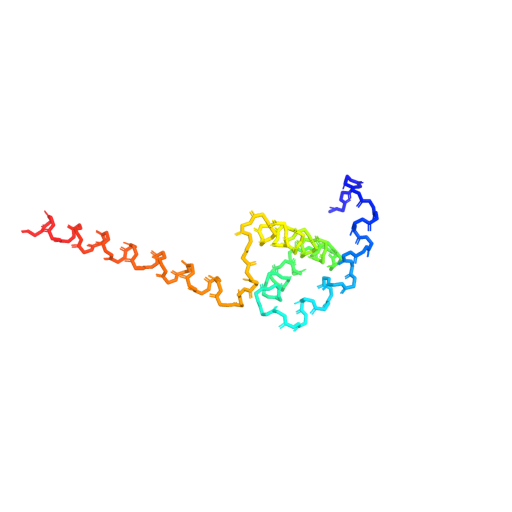: 6.58 Å

Sequence (95 aa):
RISKKGNSHIRAALHMPSMTCVRCNPTLKQFYNRLKPKKAKPLVALIAVQRKLLILMFTLWKNEEVYNSDFEKKKQQKHNTLAAQDNKLINQLVS

Solvent-accessible surface are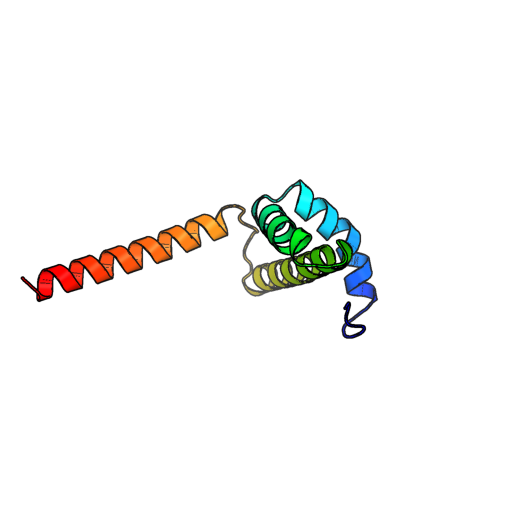a (backbone atoms only — not comparable to full-atom values): 5554 Å² total; per-residue (Å²): 137,84,76,86,77,73,67,65,66,60,54,58,67,37,46,64,58,35,56,51,38,42,72,76,34,68,71,52,25,53,52,36,61,66,35,37,82,79,37,100,44,62,67,57,26,48,54,53,46,32,53,54,50,52,51,50,53,49,52,29,62,75,68,74,48,79,92,58,93,56,50,66,58,54,52,51,50,52,52,53,52,52,54,52,50,53,52,52,53,50,57,65,72,77,105

InterPro domains:
  IPR003346 Transposase IS116/IS110/IS902, C-terminal [PF02371] (1-32)
  IPR047650 Transposase IS110-like [PTHR33055] (1-69)

Radius of gyration: 18.31 Å; Cα contacts (8 Å, |Δi|>4): 38; chains: 1; bounding box: 30×58×34 Å

Nearest PDB structures (foldseek):
  6o35-assembly1_A  TM=3.000E-01  e=9.326E+00  synthetic construct

Secondary structure (DSSP, 8-state):
-----S-HHHHHHTHHHHHHHHHH-HHHHHHHHHHTTTSSSHHHHHHHHHHHHHHHHHHHHHHTPPP-TTHHHHHHHHHHHHHHHHHHHHHHHH-